Protein AF-A0A6J4JNS1-F1 (afdb_monomer_lite)

Foldseek 3Di:
DDDDDDDDDDDDCPVVVVVVLLVVVAVLVVLLVVLQKDWDFADPVRCVVCVVVQQWHADPNTTTFIDRPPPDTDHSVRSVVSSVVSVVVVVVVVVVVVVVDDPDPPPPDPDDPDDDDDDDDDDDDDDDDDDDDDDDDDDDDDDDDDDDDPPPPPPPPPPPPPPPPPPPDDDDD

pLDDT: mean 71.74, std 17.4, range [44.53, 97.5]

Structure (mmCIF, N/CA/C/O backbone):
data_AF-A0A6J4JNS1-F1
#
_entry.id   AF-A0A6J4JNS1-F1
#
loop_
_atom_site.group_PDB
_atom_site.id
_atom_site.type_symbol
_atom_site.label_atom_id
_atom_site.label_alt_id
_atom_site.label_comp_id
_atom_site.label_asym_id
_atom_site.label_entity_id
_atom_site.label_seq_id
_atom_site.pdbx_PDB_ins_code
_atom_site.Cartn_x
_atom_site.Cartn_y
_atom_site.Cartn_z
_atom_site.occupancy
_atom_site.B_iso_or_equiv
_atom_site.auth_seq_id
_atom_site.auth_comp_id
_atom_site.auth_asym_id
_atom_site.auth_atom_id
_atom_site.pdbx_PDB_model_num
ATOM 1 N N . MET A 1 1 ? -57.739 17.240 -12.697 1.00 47.03 1 MET A N 1
ATOM 2 C CA . MET A 1 1 ? -56.723 16.855 -11.697 1.00 47.03 1 MET A CA 1
ATOM 3 C C . MET A 1 1 ? -55.760 15.924 -12.406 1.00 47.03 1 MET A C 1
ATOM 5 O O . MET A 1 1 ? -56.180 14.848 -12.796 1.00 47.03 1 MET A O 1
ATOM 9 N N . VAL A 1 2 ? -54.551 16.394 -12.713 1.00 60.62 2 VAL A N 1
ATOM 10 C CA . VAL A 1 2 ? -53.504 15.600 -13.372 1.00 60.62 2 VAL A CA 1
ATOM 11 C C . VAL A 1 2 ? -52.364 15.525 -12.368 1.00 60.62 2 VAL A C 1
ATOM 13 O O . VAL A 1 2 ? -51.755 16.548 -12.062 1.00 60.62 2 VAL A O 1
ATOM 16 N N . GLU A 1 3 ? -52.164 14.349 -11.781 1.00 60.34 3 GLU A N 1
ATOM 17 C CA . GLU A 1 3 ? -51.036 14.083 -10.893 1.00 60.34 3 GLU A CA 1
ATOM 18 C C . GLU A 1 3 ? -49.759 14.012 -11.733 1.00 60.34 3 GLU A C 1
ATOM 20 O O . GLU A 1 3 ? -49.663 13.247 -12.692 1.00 60.34 3 GLU A O 1
ATOM 25 N N . GLY A 1 4 ? -48.806 14.885 -11.409 1.00 62.75 4 GLY A N 1
ATOM 26 C CA . GLY A 1 4 ? -47.510 14.960 -12.063 1.00 62.75 4 GLY A CA 1
ATOM 27 C C . GLY A 1 4 ? -46.587 13.858 -11.559 1.00 62.75 4 GLY A C 1
ATOM 28 O O . GLY A 1 4 ? -46.133 13.897 -10.416 1.00 62.75 4 GLY A O 1
ATOM 29 N N . ASP A 1 5 ? -46.285 12.909 -12.438 1.00 68.50 5 ASP A N 1
ATOM 30 C CA . ASP A 1 5 ? -45.257 11.890 -12.252 1.00 68.50 5 ASP A CA 1
ATOM 31 C C . ASP A 1 5 ? -43.871 12.562 -12.276 1.00 68.50 5 ASP A C 1
ATOM 33 O O . ASP A 1 5 ? -43.343 12.937 -13.325 1.00 68.50 5 ASP A O 1
ATOM 37 N N . SER A 1 6 ? -43.309 12.820 -11.092 1.00 67.31 6 SER A N 1
ATOM 38 C CA . SER A 1 6 ? -41.948 13.344 -10.950 1.00 67.31 6 SER A CA 1
ATOM 39 C C . SER A 1 6 ? -40.931 12.210 -11.114 1.00 67.31 6 SER A C 1
ATOM 41 O O . SER A 1 6 ? -40.959 11.257 -10.329 1.00 67.31 6 SER A O 1
ATOM 43 N N . PRO A 1 7 ? -39.985 12.300 -12.068 1.00 68.69 7 PRO A N 1
ATOM 44 C CA . PRO A 1 7 ? -38.991 11.257 -12.266 1.00 68.69 7 PRO A CA 1
ATOM 45 C C . PRO A 1 7 ? -38.075 11.150 -11.042 1.00 68.69 7 PRO A C 1
ATOM 47 O O . PRO A 1 7 ? -37.465 12.128 -10.603 1.00 68.69 7 PRO A O 1
ATOM 50 N N . ARG A 1 8 ? -37.967 9.934 -10.488 1.00 64.56 8 ARG A N 1
ATOM 51 C CA . ARG A 1 8 ? -37.035 9.620 -9.395 1.00 64.56 8 ARG A CA 1
ATOM 52 C C . ARG A 1 8 ? -35.601 10.002 -9.794 1.00 64.56 8 ARG A C 1
ATOM 54 O O . ARG A 1 8 ? -35.162 9.628 -10.884 1.00 64.56 8 ARG A O 1
ATOM 61 N N . PRO A 1 9 ? -34.834 10.672 -8.916 1.00 58.44 9 PRO A N 1
ATOM 62 C CA . PRO A 1 9 ? -33.433 10.966 -9.180 1.00 58.44 9 PRO A CA 1
ATOM 63 C C . PRO A 1 9 ? -32.637 9.659 -9.294 1.00 58.44 9 PRO A C 1
ATOM 65 O O . PRO A 1 9 ? -32.593 8.851 -8.365 1.00 58.44 9 PRO A O 1
ATOM 68 N N . GLN A 1 10 ? -32.014 9.454 -10.454 1.00 55.72 10 GLN A N 1
ATOM 69 C CA . GLN A 1 10 ? -31.087 8.352 -10.708 1.00 55.72 10 GLN A CA 1
ATOM 70 C C . GLN A 1 10 ? -29.881 8.464 -9.751 1.00 55.72 10 GLN A C 1
ATOM 72 O O . GLN A 1 10 ? -29.330 9.562 -9.603 1.00 55.72 10 GLN A O 1
ATOM 77 N N . PRO A 1 11 ? -29.431 7.369 -9.107 1.00 57.09 11 PRO A N 1
ATOM 78 C CA . PRO A 1 11 ? -28.229 7.386 -8.278 1.00 57.09 11 PRO A CA 1
ATOM 79 C C . PRO A 1 11 ? -27.014 7.712 -9.156 1.00 57.09 11 PRO A C 1
ATOM 81 O O . PRO A 1 11 ? -26.631 6.955 -10.044 1.00 57.09 11 PRO A O 1
ATOM 84 N N . THR A 1 12 ? -26.424 8.884 -8.937 1.00 52.78 12 THR A N 1
ATOM 85 C CA . THR A 1 12 ? -25.339 9.419 -9.763 1.00 52.78 12 THR A CA 1
ATOM 86 C C . THR A 1 12 ? -24.028 8.646 -9.570 1.00 52.78 12 THR A C 1
ATOM 88 O O . THR A 1 12 ? -23.679 8.218 -8.469 1.00 52.78 12 THR A O 1
ATOM 91 N N . SER A 1 13 ? -23.285 8.503 -10.672 1.00 56.66 13 SER A N 1
ATOM 92 C CA . SER A 1 13 ? -22.070 7.715 -10.966 1.00 56.66 13 SER A CA 1
ATOM 93 C C . SER A 1 13 ? -20.904 7.668 -9.961 1.00 56.66 13 SER A C 1
ATOM 95 O O . SER A 1 13 ? -19.894 7.021 -10.243 1.00 56.66 13 SER A O 1
ATOM 97 N N . ARG A 1 14 ? -20.982 8.293 -8.782 1.00 53.53 14 ARG A N 1
ATOM 98 C CA . ARG A 1 14 ? -19.896 8.282 -7.782 1.00 53.53 14 ARG A CA 1
ATOM 99 C C . ARG A 1 14 ? -19.600 6.891 -7.226 1.00 53.53 14 ARG A C 1
ATOM 101 O O . ARG A 1 14 ? -18.437 6.568 -7.012 1.00 53.53 14 ARG A O 1
ATOM 108 N N . HIS A 1 15 ? -20.621 6.055 -7.040 1.00 52.22 15 HIS A N 1
ATOM 109 C CA . HIS A 1 15 ? -20.417 4.671 -6.597 1.00 52.22 15 HIS A CA 1
ATOM 110 C C . HIS A 1 15 ? -19.728 3.804 -7.659 1.00 52.22 15 HIS A C 1
ATOM 112 O O . HIS A 1 15 ? -19.042 2.850 -7.307 1.00 52.22 15 HIS A O 1
ATOM 118 N N . SER A 1 16 ? -19.849 4.147 -8.947 1.00 51.62 16 SER A N 1
ATOM 119 C CA . SER A 1 16 ? -19.204 3.392 -10.028 1.00 51.62 16 SER A CA 1
ATOM 120 C C . SER A 1 16 ? -17.695 3.639 -10.085 1.00 51.62 16 SER A C 1
ATOM 122 O O . SER A 1 16 ? -16.929 2.697 -10.279 1.00 51.62 16 SER A O 1
ATOM 124 N N . ALA A 1 17 ? -17.257 4.885 -9.876 1.00 55.69 17 ALA A N 1
ATOM 125 C CA . ALA A 1 17 ? -15.836 5.229 -9.853 1.00 55.69 17 ALA A CA 1
ATOM 126 C C . ALA A 1 17 ? -15.119 4.607 -8.641 1.00 55.69 17 ALA A C 1
ATOM 128 O O . ALA A 1 17 ? -14.056 4.010 -8.796 1.00 55.69 17 ALA A O 1
ATOM 129 N N . ASP A 1 18 ? -15.735 4.662 -7.457 1.00 55.56 18 ASP A N 1
ATOM 130 C CA . ASP A 1 18 ? -15.188 4.050 -6.237 1.00 55.56 18 ASP A CA 1
ATOM 131 C C . ASP A 1 18 ? -15.071 2.520 -6.380 1.00 55.56 18 ASP A C 1
ATOM 133 O O . ASP A 1 18 ? -14.031 1.931 -6.094 1.00 55.56 18 ASP A O 1
ATOM 137 N N . ARG A 1 19 ? -16.090 1.876 -6.968 1.00 55.28 19 ARG A N 1
ATOM 138 C CA . ARG A 1 19 ? -16.074 0.434 -7.254 1.00 55.28 19 ARG A CA 1
ATOM 139 C C . ARG A 1 19 ? -14.973 0.042 -8.241 1.00 55.28 19 ARG A C 1
ATOM 141 O O . ARG A 1 19 ? -14.324 -0.976 -8.036 1.00 55.28 19 ARG A O 1
ATOM 148 N N . SER A 1 20 ? -14.720 0.859 -9.267 1.00 57.62 20 SER A N 1
ATOM 149 C CA . SER A 1 20 ? -13.636 0.611 -10.229 1.00 57.62 20 SER A CA 1
ATOM 150 C C . SER A 1 20 ? -12.237 0.755 -9.615 1.00 57.62 20 SER A C 1
ATOM 152 O O . SER A 1 20 ? -11.331 0.009 -9.982 1.00 57.62 20 SER A O 1
ATOM 154 N N . LEU A 1 21 ? -12.065 1.647 -8.632 1.00 59.69 21 LEU A N 1
ATOM 155 C CA . LEU A 1 21 ? -10.821 1.775 -7.868 1.00 59.69 21 LEU A CA 1
ATOM 156 C C . LEU A 1 21 ? -10.612 0.576 -6.939 1.00 59.69 21 LEU A C 1
ATOM 158 O O . LEU A 1 21 ? -9.516 0.028 -6.894 1.00 59.69 21 LEU A O 1
ATOM 162 N N . GLN A 1 22 ? -11.669 0.111 -6.267 1.00 63.16 22 GLN A N 1
ATOM 163 C CA . GLN A 1 22 ? -11.614 -1.099 -5.437 1.00 63.16 22 GLN A CA 1
ATOM 164 C C . GLN A 1 22 ? -11.286 -2.358 -6.249 1.00 63.16 22 GLN A C 1
ATOM 166 O O . GLN A 1 22 ? -10.605 -3.247 -5.749 1.00 63.16 22 GLN A O 1
ATOM 171 N N . GLN A 1 23 ? -11.731 -2.430 -7.505 1.00 62.19 23 GLN A N 1
ATOM 172 C CA . GLN A 1 23 ? -11.428 -3.553 -8.393 1.00 62.19 23 GLN A CA 1
ATOM 173 C C . GLN A 1 23 ? -9.992 -3.498 -8.928 1.00 62.19 23 GLN A C 1
ATOM 175 O O . GLN A 1 23 ? -9.303 -4.513 -8.909 1.00 62.19 23 GLN A O 1
ATOM 180 N N . ARG A 1 24 ? -9.510 -2.309 -9.318 1.00 63.97 24 ARG A N 1
ATOM 181 C CA . ARG A 1 24 ? -8.099 -2.091 -9.690 1.00 63.97 24 ARG A CA 1
ATOM 182 C C . ARG A 1 24 ? -7.134 -2.363 -8.542 1.00 63.97 24 ARG A C 1
ATOM 184 O O . ARG A 1 24 ? -6.003 -2.764 -8.781 1.00 63.97 24 ARG A O 1
ATOM 191 N N . LEU A 1 25 ? -7.586 -2.173 -7.307 1.00 69.56 25 LEU A N 1
ATOM 192 C CA . LEU A 1 25 ? -6.779 -2.428 -6.124 1.00 69.56 25 LEU A CA 1
ATOM 193 C C . LEU A 1 25 ? -6.401 -3.906 -5.957 1.00 69.56 25 LEU A C 1
ATOM 195 O O . LEU A 1 25 ? -5.361 -4.161 -5.373 1.00 69.56 25 LEU A O 1
ATOM 199 N N . VAL A 1 26 ? -7.172 -4.864 -6.495 1.00 69.81 26 VAL A N 1
ATOM 200 C CA . VAL A 1 26 ? -6.887 -6.302 -6.311 1.00 69.81 26 VAL A CA 1
ATOM 201 C C . VAL A 1 26 ? -5.546 -6.712 -6.921 1.00 69.81 26 VAL A C 1
ATOM 203 O O . VAL A 1 26 ? -4.714 -7.275 -6.217 1.00 69.81 26 VAL A O 1
ATOM 206 N N . GLU A 1 27 ? -5.313 -6.394 -8.196 1.00 69.25 27 GLU A N 1
ATOM 207 C CA . GLU A 1 27 ? -4.013 -6.618 -8.853 1.00 69.25 27 GLU A CA 1
ATOM 208 C C . GLU A 1 27 ? -2.925 -5.745 -8.217 1.00 69.25 27 GLU A C 1
ATOM 210 O O . GLU A 1 27 ? -1.800 -6.186 -7.997 1.00 69.25 27 GLU A O 1
ATOM 215 N N . ALA A 1 28 ? -3.302 -4.536 -7.805 1.00 79.50 28 ALA A N 1
ATOM 216 C CA . ALA A 1 28 ? -2.386 -3.596 -7.192 1.00 79.50 28 ALA A CA 1
ATOM 217 C C . ALA A 1 28 ? -1.905 -4.000 -5.783 1.00 79.50 28 ALA A C 1
ATOM 219 O O . ALA A 1 28 ? -0.900 -3.474 -5.306 1.00 79.50 28 ALA A O 1
ATOM 220 N N . PHE A 1 29 ? -2.583 -4.925 -5.094 1.00 82.44 29 PHE A N 1
ATOM 221 C CA . PHE A 1 29 ? -2.126 -5.403 -3.788 1.00 82.44 29 PHE A CA 1
ATOM 222 C C . PHE A 1 29 ? -0.856 -6.239 -3.898 1.00 82.44 29 PHE A C 1
ATOM 224 O O . PHE A 1 29 ? 0.046 -6.032 -3.094 1.00 82.44 29 PHE A O 1
ATOM 231 N N . ALA A 1 30 ? -0.737 -7.097 -4.916 1.00 83.75 30 ALA A N 1
ATOM 232 C CA . ALA A 1 30 ? 0.489 -7.863 -5.151 1.00 83.75 30 ALA A CA 1
ATOM 233 C C . ALA A 1 30 ? 1.687 -6.932 -5.412 1.00 83.75 30 ALA A C 1
ATOM 235 O O . ALA A 1 30 ? 2.783 -7.127 -4.886 1.00 83.75 30 ALA A O 1
ATOM 236 N N . ASP A 1 31 ? 1.453 -5.856 -6.162 1.00 84.19 31 ASP A N 1
ATOM 237 C CA . ASP A 1 31 ? 2.475 -4.854 -6.459 1.00 84.19 31 ASP A CA 1
ATOM 238 C C . ASP A 1 31 ? 2.866 -4.046 -5.217 1.00 84.19 31 ASP A C 1
ATOM 240 O O . ASP A 1 31 ? 4.041 -3.755 -4.992 1.00 84.19 31 ASP A O 1
ATOM 244 N N . ALA A 1 32 ? 1.890 -3.721 -4.370 1.00 87.75 32 ALA A N 1
ATOM 245 C CA . ALA A 1 32 ? 2.140 -3.073 -3.093 1.00 87.75 32 ALA A CA 1
ATOM 246 C C . ALA A 1 32 ? 2.894 -3.992 -2.111 1.00 87.75 32 ALA A C 1
ATOM 248 O O . ALA A 1 32 ? 3.779 -3.511 -1.400 1.00 87.75 32 ALA A O 1
ATOM 249 N N . GLU A 1 33 ? 2.611 -5.298 -2.098 1.00 89.44 33 GLU A N 1
ATOM 250 C CA . GLU A 1 33 ? 3.364 -6.293 -1.319 1.00 89.44 33 GLU A CA 1
ATOM 251 C C . GLU A 1 33 ? 4.823 -6.376 -1.769 1.00 89.44 33 GLU A C 1
ATOM 253 O O . GLU A 1 33 ? 5.723 -6.366 -0.928 1.00 89.44 33 GLU A O 1
ATOM 258 N N . ALA A 1 34 ? 5.083 -6.332 -3.080 1.00 87.81 34 ALA A N 1
ATOM 259 C CA . ALA A 1 34 ? 6.444 -6.235 -3.611 1.00 87.81 34 ALA A CA 1
ATOM 260 C C . ALA A 1 34 ? 7.170 -4.950 -3.155 1.00 87.81 34 ALA A C 1
ATOM 262 O O . ALA A 1 34 ? 8.394 -4.934 -3.029 1.00 87.81 34 ALA A O 1
ATOM 263 N N . CYS A 1 35 ? 6.430 -3.880 -2.841 1.00 87.06 35 CYS A N 1
ATOM 264 C CA . CYS A 1 35 ? 6.961 -2.655 -2.229 1.00 87.06 35 CYS A CA 1
ATOM 265 C C . CYS A 1 35 ? 7.106 -2.720 -0.691 1.00 87.06 35 CYS A C 1
ATOM 267 O O . CYS A 1 35 ? 7.498 -1.721 -0.066 1.00 87.06 35 CYS A O 1
ATOM 269 N N . GLY A 1 36 ? 6.805 -3.867 -0.079 1.00 91.31 36 GLY A N 1
ATOM 270 C CA . GLY A 1 36 ? 6.862 -4.102 1.364 1.00 91.31 36 GLY A CA 1
ATOM 271 C C . GLY A 1 36 ? 5.607 -3.669 2.122 1.00 91.31 36 GLY A C 1
ATOM 272 O O . GLY A 1 36 ? 5.669 -3.478 3.330 1.00 91.31 36 GLY A O 1
ATOM 273 N N . VAL A 1 37 ? 4.476 -3.455 1.447 1.00 93.94 37 VAL A N 1
ATOM 274 C CA . VAL A 1 37 ? 3.200 -3.155 2.112 1.00 93.94 37 VAL A CA 1
ATOM 275 C C . VAL A 1 37 ? 2.521 -4.455 2.539 1.00 93.94 37 VAL A C 1
ATOM 277 O O . VAL A 1 37 ? 2.478 -5.420 1.793 1.00 93.94 37 VAL A O 1
ATOM 280 N N . SER A 1 38 ? 1.951 -4.469 3.736 1.00 94.88 38 SER A N 1
ATOM 281 C CA . SER A 1 38 ? 1.151 -5.563 4.283 1.00 94.88 38 SER A CA 1
ATOM 282 C C . SER A 1 38 ? -0.293 -5.119 4.516 1.00 94.88 38 SER A C 1
ATOM 284 O O . SER A 1 38 ? -0.560 -3.928 4.721 1.00 94.88 38 SER A O 1
ATOM 286 N N . PHE A 1 39 ? -1.224 -6.079 4.502 1.00 94.88 39 PHE A N 1
ATOM 287 C CA . PHE A 1 39 ? -2.667 -5.820 4.543 1.00 94.88 39 PHE A CA 1
ATOM 288 C C . PHE A 1 39 ? -3.383 -6.538 5.702 1.00 94.88 39 PHE A C 1
ATOM 290 O O . PHE A 1 39 ? -4.166 -7.461 5.465 1.00 94.88 39 PHE A O 1
ATOM 297 N N . PRO A 1 40 ? -3.148 -6.161 6.975 1.00 96.00 40 PRO A N 1
ATOM 298 C CA . PRO A 1 40 ? -3.882 -6.738 8.098 1.00 96.00 40 PRO A CA 1
ATOM 299 C C . PRO A 1 40 ? -5.392 -6.485 8.000 1.00 96.00 40 PRO A C 1
ATOM 301 O O . PRO A 1 40 ? -5.847 -5.414 7.585 1.00 96.00 40 PRO A O 1
ATOM 304 N N . THR A 1 41 ? -6.175 -7.463 8.462 1.00 97.00 41 THR A N 1
ATOM 305 C CA . THR A 1 41 ? -7.629 -7.309 8.598 1.00 97.00 41 THR A CA 1
ATOM 306 C C . THR A 1 41 ? -7.940 -6.204 9.603 1.00 97.00 41 THR A C 1
ATOM 308 O O . THR A 1 41 ? -7.409 -6.186 10.714 1.00 97.00 41 THR A O 1
ATOM 311 N N . ALA A 1 42 ? -8.810 -5.282 9.207 1.00 96.62 42 ALA A N 1
ATOM 312 C CA . ALA A 1 42 ? -9.242 -4.178 10.041 1.00 96.62 42 ALA A CA 1
ATOM 313 C C . ALA A 1 42 ? -10.263 -4.666 11.076 1.00 96.62 42 ALA A C 1
ATOM 315 O O . ALA A 1 42 ? -11.252 -5.318 10.733 1.00 96.62 42 ALA A O 1
ATOM 316 N N . THR A 1 43 ? -10.072 -4.295 12.339 1.00 97.50 43 THR A N 1
ATOM 317 C CA . THR A 1 43 ? -11.109 -4.470 13.361 1.00 97.50 43 THR A CA 1
ATOM 318 C C . THR A 1 43 ? -12.254 -3.485 13.134 1.00 97.50 43 THR A C 1
ATOM 320 O O . THR A 1 43 ? -12.094 -2.454 12.478 1.00 97.50 43 THR A O 1
ATOM 323 N N . HIS A 1 44 ? -13.423 -3.761 13.710 1.00 96.88 44 HIS A N 1
ATOM 324 C CA . HIS A 1 44 ? -14.582 -2.877 13.577 1.00 96.88 44 HIS A CA 1
ATOM 325 C C . HIS A 1 44 ? -14.289 -1.443 14.062 1.00 96.88 44 HIS A C 1
ATOM 327 O O . HIS A 1 44 ? -14.580 -0.477 13.356 1.00 96.88 44 HIS A O 1
ATOM 333 N N . ASP A 1 45 ? -13.617 -1.301 15.206 1.00 97.12 45 ASP A N 1
ATOM 334 C CA . ASP A 1 45 ? -13.227 0.004 15.756 1.00 97.12 45 ASP A CA 1
ATOM 335 C C . ASP A 1 45 ? -12.253 0.751 14.837 1.00 97.12 45 ASP A C 1
ATOM 337 O O . ASP A 1 45 ? -12.344 1.970 14.664 1.00 97.12 45 ASP A O 1
ATOM 341 N N . GLN A 1 46 ? -11.324 0.025 14.208 1.00 97.12 46 GLN A N 1
ATOM 342 C CA . GLN A 1 46 ? -10.416 0.599 13.218 1.00 97.12 46 GLN A CA 1
ATOM 343 C C . GLN A 1 46 ? -11.179 1.069 11.981 1.00 97.12 46 GLN A C 1
ATOM 345 O O . GLN A 1 46 ? -10.929 2.175 11.504 1.00 97.12 46 GLN A O 1
ATOM 350 N N . VAL A 1 47 ? -12.133 0.277 11.485 1.00 96.44 47 VAL A N 1
ATOM 351 C CA . VAL A 1 47 ? -12.981 0.677 10.358 1.00 96.44 47 VAL A CA 1
ATOM 352 C C . VAL A 1 47 ? -13.720 1.970 10.688 1.00 96.44 47 VAL A C 1
ATOM 354 O O . VAL A 1 47 ? -13.653 2.914 9.906 1.00 96.44 47 VAL A O 1
ATOM 357 N N . GLN A 1 48 ? -14.347 2.069 11.862 1.00 96.12 48 GLN A N 1
ATOM 358 C CA . GLN A 1 48 ? -15.044 3.289 12.279 1.00 96.12 48 GLN A CA 1
ATOM 359 C C . GLN A 1 48 ? -14.108 4.503 12.346 1.00 96.12 48 GLN A C 1
ATOM 361 O O . GLN A 1 48 ? -14.432 5.573 11.831 1.00 96.12 48 GLN A O 1
ATOM 366 N N . ARG A 1 49 ? -12.919 4.335 12.934 1.00 96.75 49 ARG A N 1
ATOM 367 C CA . ARG A 1 49 ? -11.938 5.417 13.094 1.00 96.75 49 ARG A CA 1
ATOM 368 C C . ARG A 1 49 ? -11.339 5.884 11.765 1.00 96.75 49 ARG A C 1
ATOM 370 O O . ARG A 1 49 ? -11.033 7.068 11.606 1.00 96.75 49 ARG A O 1
ATOM 377 N N . TYR A 1 50 ? -11.128 4.961 10.829 1.00 95.12 50 TYR A N 1
ATOM 378 C CA . TYR A 1 50 ? -10.334 5.201 9.624 1.00 95.12 50 TYR A CA 1
ATOM 379 C C . TYR A 1 50 ? -11.147 5.297 8.329 1.00 95.12 50 TYR A C 1
ATOM 381 O O . TYR A 1 50 ? -10.600 5.752 7.321 1.00 95.12 50 TYR A O 1
ATOM 389 N N . ALA A 1 51 ? -12.440 4.954 8.337 1.00 88.88 51 ALA A N 1
ATOM 390 C CA . ALA A 1 51 ? -13.301 5.026 7.154 1.00 88.88 51 ALA A CA 1
ATOM 391 C C . ALA A 1 51 ? -13.322 6.4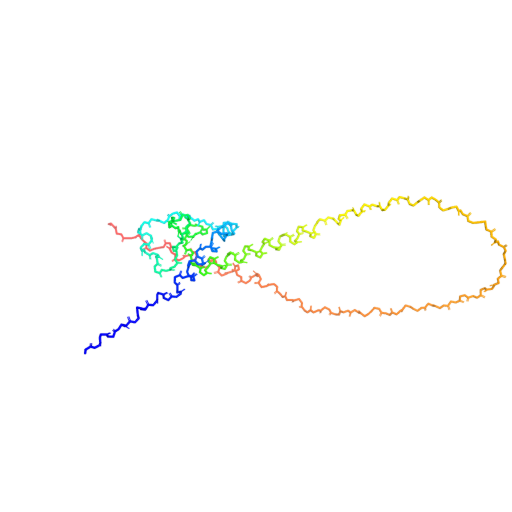32 6.535 1.00 88.88 51 ALA A C 1
ATOM 393 O O . ALA A 1 51 ? -13.115 6.584 5.332 1.00 88.88 51 ALA A O 1
ATOM 394 N N . MET A 1 52 ? -13.470 7.479 7.356 1.00 91.06 52 MET A N 1
ATOM 395 C CA . MET A 1 52 ? -13.486 8.868 6.870 1.00 91.06 52 MET A CA 1
ATOM 396 C C . MET A 1 52 ? -12.145 9.321 6.274 1.00 91.06 52 MET A C 1
ATOM 398 O O . MET A 1 52 ? -12.106 10.253 5.476 1.00 91.06 52 MET A O 1
ATOM 402 N N . GLN A 1 53 ? -11.045 8.659 6.642 1.00 91.94 53 GLN A N 1
ATOM 403 C CA . GLN A 1 53 ? -9.695 9.001 6.192 1.00 91.94 53 GLN A CA 1
ATOM 404 C C . GLN A 1 53 ? -9.287 8.266 4.907 1.00 91.94 53 GLN A C 1
ATOM 406 O O . GLN A 1 53 ? -8.149 8.421 4.470 1.00 91.94 53 GLN A O 1
ATOM 411 N N . LYS A 1 54 ? -10.179 7.456 4.310 1.00 89.75 54 LYS A N 1
ATOM 412 C CA . LYS A 1 54 ? -9.882 6.629 3.124 1.00 89.75 54 LYS A CA 1
ATOM 413 C C . LYS A 1 54 ? -8.655 5.719 3.313 1.00 89.75 54 LYS A C 1
ATOM 415 O O . LYS A 1 54 ? -7.820 5.586 2.419 1.00 89.75 54 LYS A O 1
ATOM 420 N N . LYS A 1 55 ? -8.535 5.133 4.508 1.00 93.44 55 LYS A N 1
ATOM 421 C CA . LYS A 1 55 ? -7.475 4.175 4.882 1.00 93.44 55 LYS A CA 1
ATOM 422 C C . LYS A 1 55 ? -7.972 2.731 4.987 1.00 93.44 55 LYS A C 1
ATOM 424 O O . LYS A 1 55 ? -7.185 1.833 5.260 1.00 93.44 55 LYS A O 1
ATOM 429 N N . VAL A 1 56 ? -9.279 2.521 4.823 1.00 93.62 56 VAL A N 1
ATOM 430 C CA . VAL A 1 56 ? -9.907 1.199 4.851 1.00 93.62 56 VAL A CA 1
ATOM 431 C C . VAL A 1 56 ? -10.111 0.741 3.417 1.00 93.62 56 VAL A C 1
ATOM 433 O O . VAL A 1 56 ? -10.821 1.395 2.653 1.00 93.62 56 VAL A O 1
ATOM 436 N N . PHE A 1 57 ? -9.506 -0.387 3.077 1.00 91.25 57 PHE A N 1
ATOM 437 C CA . PHE A 1 57 ? -9.619 -1.030 1.774 1.00 91.25 57 PHE A CA 1
ATOM 438 C C . PHE A 1 57 ? -10.447 -2.306 1.904 1.00 91.25 57 PHE A C 1
ATOM 440 O O . PHE A 1 57 ? -10.706 -2.774 3.014 1.00 91.25 57 PHE A O 1
ATOM 447 N N . ARG A 1 58 ? -10.886 -2.872 0.778 1.00 90.69 58 ARG A N 1
ATOM 448 C CA . ARG A 1 58 ? -11.609 -4.146 0.765 1.00 90.69 58 ARG A CA 1
ATOM 449 C C . ARG A 1 58 ? -10.905 -5.165 -0.119 1.00 90.69 58 ARG A C 1
ATOM 451 O O . ARG A 1 58 ? -10.667 -4.883 -1.287 1.00 90.69 58 ARG A O 1
ATOM 458 N N . ILE A 1 59 ? -10.636 -6.347 0.436 1.00 87.75 59 ILE A N 1
ATOM 459 C CA . ILE A 1 59 ? -10.042 -7.498 -0.260 1.00 87.75 59 ILE A CA 1
ATOM 460 C C . ILE A 1 59 ? -10.924 -8.707 0.011 1.00 87.75 59 ILE A C 1
ATOM 462 O O . ILE A 1 59 ? -11.185 -9.026 1.168 1.00 87.75 59 ILE A O 1
ATOM 466 N N . GLY A 1 60 ? -11.452 -9.344 -1.037 1.00 86.19 60 GLY A N 1
ATOM 467 C CA . GLY A 1 60 ? -12.341 -10.503 -0.869 1.00 86.19 60 GLY A CA 1
ATOM 468 C C . GLY A 1 60 ? -13.563 -10.224 0.022 1.00 86.19 60 GLY A C 1
ATOM 469 O O . GLY A 1 60 ? -14.053 -11.119 0.699 1.00 86.19 60 GLY A O 1
ATOM 470 N N . GLY A 1 61 ? -14.025 -8.969 0.084 1.00 88.31 61 GLY A N 1
ATOM 471 C CA . GLY A 1 61 ? -15.121 -8.537 0.960 1.00 88.31 61 GLY A CA 1
ATOM 472 C C . GLY A 1 61 ? -14.720 -8.197 2.404 1.00 88.31 61 GLY A C 1
ATOM 473 O O . GLY A 1 61 ? -15.506 -7.545 3.092 1.00 88.31 61 GLY A O 1
ATOM 474 N N . ALA A 1 62 ? -13.509 -8.544 2.846 1.00 92.44 62 ALA A N 1
ATOM 475 C CA . ALA A 1 62 ? -12.984 -8.175 4.158 1.00 92.44 62 ALA A CA 1
ATOM 476 C C . ALA A 1 62 ? -12.399 -6.755 4.147 1.00 92.44 62 ALA A C 1
ATOM 478 O O . ALA A 1 62 ? -11.773 -6.339 3.171 1.00 92.44 62 ALA A O 1
ATOM 479 N N . ALA A 1 63 ? -12.596 -6.007 5.236 1.00 93.94 63 ALA A N 1
ATOM 480 C CA . ALA A 1 63 ? -11.964 -4.707 5.424 1.00 93.94 63 ALA A CA 1
ATOM 481 C C . ALA A 1 63 ? -10.507 -4.900 5.860 1.00 93.94 63 ALA A C 1
ATOM 483 O O . ALA A 1 63 ? -10.245 -5.629 6.815 1.00 93.94 63 ALA A O 1
ATOM 484 N N . VAL A 1 64 ? -9.571 -4.234 5.192 1.00 95.44 64 VAL A N 1
ATOM 485 C CA . VAL A 1 64 ? -8.137 -4.298 5.502 1.00 95.44 64 VAL A CA 1
ATOM 486 C C . VAL A 1 64 ? -7.543 -2.899 5.605 1.00 95.44 64 VAL A C 1
ATOM 488 O O . VAL A 1 64 ? -8.090 -1.930 5.068 1.00 95.44 64 VAL A O 1
ATOM 491 N N . LEU A 1 65 ? -6.409 -2.795 6.285 1.00 95.19 65 LEU A N 1
ATOM 492 C CA . LEU A 1 65 ? -5.585 -1.590 6.334 1.00 95.19 65 LEU A CA 1
ATOM 493 C C . LEU A 1 65 ? -4.259 -1.878 5.640 1.00 95.19 65 LEU A C 1
ATOM 495 O O . LEU A 1 65 ? -3.748 -2.977 5.770 1.00 95.19 65 LEU A O 1
ATOM 499 N N . ALA A 1 66 ? -3.687 -0.901 4.947 1.00 95.19 66 ALA A N 1
ATOM 500 C CA . ALA A 1 66 ? -2.378 -1.036 4.312 1.00 95.19 66 ALA A CA 1
ATOM 501 C C . ALA A 1 66 ? -1.283 -0.459 5.222 1.00 95.19 66 ALA A C 1
ATOM 503 O O . ALA A 1 66 ? -1.441 0.659 5.713 1.00 95.19 66 ALA A O 1
ATOM 504 N N . THR A 1 67 ? -0.179 -1.171 5.458 1.00 96.00 67 THR A N 1
ATOM 505 C CA . THR A 1 67 ? 0.951 -0.667 6.262 1.00 96.00 67 THR A CA 1
ATOM 506 C C . THR A 1 67 ? 2.295 -1.231 5.805 1.00 96.00 67 THR A C 1
ATOM 508 O O . THR A 1 67 ? 2.390 -2.418 5.517 1.00 96.00 67 THR A O 1
ATOM 511 N N . ARG A 1 68 ? 3.342 -0.399 5.749 1.00 92.25 68 ARG A N 1
ATOM 512 C CA . ARG A 1 68 ? 4.679 -0.807 5.276 1.00 92.25 68 ARG A CA 1
ATOM 513 C C . ARG A 1 68 ? 5.571 -1.428 6.359 1.00 92.25 68 ARG A C 1
ATOM 515 O O . ARG A 1 68 ? 6.331 -2.334 6.078 1.00 92.25 68 ARG A O 1
ATOM 522 N N . ASP A 1 69 ? 5.421 -0.990 7.608 1.00 90.38 69 ASP A N 1
ATOM 523 C CA . ASP A 1 69 ? 6.257 -1.441 8.738 1.00 90.38 69 ASP A CA 1
ATOM 524 C C . ASP A 1 69 ? 5.450 -1.553 10.049 1.00 90.38 69 ASP A C 1
ATOM 526 O O . ASP A 1 69 ? 5.996 -1.508 11.150 1.00 90.38 69 ASP A O 1
ATOM 530 N N . GLY A 1 70 ? 4.115 -1.574 9.962 1.00 89.12 70 GLY A N 1
ATOM 531 C CA . GLY A 1 70 ? 3.214 -1.571 11.122 1.00 89.12 70 GLY A CA 1
ATOM 532 C C . GLY A 1 70 ? 3.101 -0.229 11.863 1.00 89.12 70 GLY A C 1
ATOM 533 O O . GLY A 1 70 ? 2.291 -0.105 12.778 1.00 89.12 70 GLY A O 1
ATOM 534 N N . ALA A 1 71 ? 3.877 0.790 11.480 1.00 86.75 71 ALA A N 1
ATOM 535 C CA . ALA A 1 71 ? 3.903 2.084 12.167 1.00 86.75 71 ALA A CA 1
ATOM 536 C C . ALA A 1 71 ? 2.759 3.027 11.752 1.00 86.75 71 ALA A C 1
ATOM 538 O O . ALA A 1 71 ? 2.195 3.738 12.585 1.00 86.75 71 ALA A O 1
ATOM 539 N N . LEU A 1 72 ? 2.430 3.066 10.458 1.00 93.06 72 LEU A N 1
ATOM 540 C CA . LEU A 1 72 ? 1.428 3.967 9.889 1.00 93.06 72 LEU A CA 1
ATOM 541 C C . LEU A 1 72 ? 0.556 3.230 8.876 1.00 93.06 72 LEU A C 1
ATOM 543 O O . LEU A 1 72 ? 1.031 2.356 8.150 1.00 93.06 72 LEU A O 1
ATOM 547 N N . PHE A 1 73 ? -0.721 3.616 8.835 1.00 95.44 73 PHE A N 1
ATOM 548 C CA . PHE A 1 73 ? -1.655 3.138 7.823 1.00 95.44 73 PHE A CA 1
ATOM 549 C C . PHE A 1 73 ? -1.661 4.067 6.617 1.00 95.44 73 PHE A C 1
ATOM 551 O O . PHE A 1 73 ? -1.902 5.276 6.755 1.00 95.44 73 PHE A O 1
ATOM 558 N N . GLU A 1 74 ? -1.428 3.478 5.452 1.00 94.12 74 GLU A N 1
ATOM 559 C CA . GLU A 1 74 ? -1.380 4.177 4.181 1.00 94.12 74 GLU A CA 1
ATOM 560 C C . GLU A 1 74 ? -2.769 4.655 3.763 1.00 94.12 74 GLU A C 1
ATOM 562 O O . GLU A 1 74 ? -3.794 4.018 4.013 1.00 94.12 74 GLU A O 1
ATOM 567 N N . THR A 1 75 ? -2.799 5.818 3.121 1.00 93.69 75 THR A N 1
ATOM 568 C CA . THR A 1 75 ? -4.011 6.332 2.474 1.00 93.69 75 THR A CA 1
ATOM 569 C C . THR A 1 75 ? -4.077 5.839 1.036 1.00 93.69 75 THR A C 1
ATOM 571 O O . THR A 1 75 ? -3.043 5.497 0.462 1.00 93.69 75 THR A O 1
ATOM 574 N N . ALA A 1 76 ? -5.264 5.871 0.422 1.00 88.00 76 ALA A N 1
ATOM 575 C CA . ALA A 1 76 ? -5.430 5.501 -0.986 1.00 88.00 76 ALA A CA 1
ATOM 576 C C . ALA A 1 76 ? -4.426 6.206 -1.922 1.00 88.00 76 ALA A C 1
ATOM 578 O O . ALA A 1 76 ? -3.770 5.546 -2.717 1.00 88.00 76 ALA A O 1
ATOM 579 N N . GLY A 1 77 ? -4.218 7.518 -1.760 1.00 88.44 77 GLY A N 1
ATOM 580 C CA . GLY A 1 77 ? -3.280 8.265 -2.607 1.00 88.44 77 GLY A CA 1
ATOM 581 C C . GLY A 1 77 ? -1.812 7.870 -2.405 1.00 88.44 77 GLY A C 1
ATOM 582 O O . GLY A 1 77 ? -1.033 7.879 -3.357 1.00 88.44 77 GLY A O 1
ATOM 583 N N . THR A 1 78 ? -1.415 7.494 -1.182 1.00 91.25 78 THR A N 1
ATOM 584 C CA . THR A 1 78 ? -0.060 6.965 -0.953 1.00 91.25 78 THR A CA 1
ATOM 585 C C . THR A 1 78 ? 0.090 5.583 -1.573 1.00 91.25 78 THR A C 1
ATOM 587 O O . THR A 1 78 ? 1.094 5.319 -2.232 1.00 91.25 78 THR A O 1
ATOM 590 N N . LEU A 1 79 ? -0.916 4.726 -1.396 1.00 89.56 79 LEU A N 1
ATOM 591 C CA . LEU A 1 79 ? -0.914 3.369 -1.922 1.00 89.56 79 LEU A CA 1
ATOM 592 C C . LEU A 1 79 ? -0.822 3.376 -3.454 1.00 89.56 79 LEU A C 1
ATOM 594 O O . LEU A 1 79 ? 0.057 2.722 -4.002 1.00 89.56 79 LEU A O 1
ATOM 598 N N . GLU A 1 80 ? -1.626 4.197 -4.138 1.00 89.75 80 GLU A N 1
ATOM 599 C CA . GLU A 1 80 ? -1.566 4.386 -5.599 1.00 89.75 80 GLU A CA 1
ATOM 600 C C . GLU A 1 80 ? -0.162 4.769 -6.079 1.00 89.75 80 GLU A C 1
ATOM 602 O O . GLU A 1 80 ? 0.342 4.242 -7.072 1.00 89.75 80 GLU A O 1
ATOM 607 N N . ARG A 1 81 ? 0.504 5.675 -5.356 1.00 90.56 81 ARG A N 1
ATOM 608 C CA . ARG A 1 81 ? 1.866 6.089 -5.691 1.00 90.56 81 ARG A CA 1
ATOM 609 C C . ARG A 1 81 ? 2.876 4.956 -5.509 1.00 90.56 81 ARG A C 1
ATOM 611 O O . ARG A 1 81 ? 3.800 4.864 -6.316 1.00 90.56 81 ARG A O 1
ATOM 618 N N . LEU A 1 82 ? 2.730 4.149 -4.457 1.00 89.25 82 LEU A N 1
ATOM 619 C CA . LEU A 1 82 ? 3.597 2.998 -4.188 1.00 89.25 82 LEU A CA 1
ATOM 620 C C . LEU A 1 82 ? 3.429 1.923 -5.258 1.00 89.25 82 LEU A C 1
ATOM 622 O O . LEU A 1 82 ? 4.427 1.467 -5.798 1.00 89.25 82 LEU A O 1
ATOM 626 N N . ILE A 1 83 ? 2.191 1.607 -5.634 1.00 88.38 83 ILE A N 1
ATOM 627 C CA . ILE A 1 83 ? 1.879 0.679 -6.728 1.00 88.38 83 ILE A CA 1
ATOM 628 C C . ILE A 1 83 ? 2.556 1.145 -8.019 1.00 88.38 83 ILE A C 1
ATOM 630 O O . ILE A 1 83 ? 3.346 0.419 -8.612 1.00 88.38 83 ILE A O 1
ATOM 634 N N . ALA A 1 84 ? 2.339 2.407 -8.403 1.00 89.44 84 ALA A N 1
ATOM 635 C CA . ALA A 1 84 ? 2.928 2.954 -9.620 1.00 89.44 84 ALA A CA 1
ATOM 636 C C . ALA A 1 84 ? 4.468 2.956 -9.596 1.00 89.44 84 ALA A C 1
ATOM 638 O O . ALA A 1 84 ? 5.104 2.931 -10.650 1.00 89.44 84 ALA A O 1
ATOM 639 N N . GLU A 1 85 ? 5.080 3.055 -8.413 1.00 88.38 85 GLU A N 1
ATOM 640 C CA . GLU A 1 85 ? 6.526 2.915 -8.232 1.00 88.38 85 GLU A CA 1
ATOM 641 C C . GLU A 1 85 ? 6.976 1.461 -8.378 1.00 88.38 85 GLU A C 1
ATOM 643 O O . GLU A 1 85 ? 7.910 1.208 -9.136 1.00 88.38 85 GLU A O 1
ATOM 648 N N . GLY A 1 86 ? 6.284 0.513 -7.744 1.00 86.88 86 GLY A N 1
ATOM 649 C CA . GLY A 1 86 ? 6.533 -0.917 -7.921 1.00 86.88 86 GLY A CA 1
ATOM 650 C C . GLY A 1 86 ? 6.451 -1.334 -9.389 1.00 86.88 86 GLY A C 1
ATOM 651 O O . GLY A 1 86 ? 7.330 -2.038 -9.879 1.00 86.88 86 GLY A O 1
ATOM 652 N N . ASP A 1 87 ? 5.465 -0.825 -10.129 1.00 86.75 87 ASP A N 1
ATOM 653 C CA . ASP A 1 87 ? 5.297 -1.102 -11.562 1.00 86.75 87 ASP A CA 1
ATOM 654 C C . ASP A 1 87 ? 6.460 -0.596 -12.407 1.00 86.75 87 ASP A C 1
ATOM 656 O O . ASP A 1 87 ? 6.845 -1.230 -13.390 1.00 86.75 87 ASP A O 1
ATOM 660 N N . ARG A 1 88 ? 7.003 0.577 -12.059 1.00 88.81 88 ARG A N 1
ATOM 661 C CA . ARG A 1 88 ? 8.204 1.104 -12.715 1.00 88.81 88 ARG A CA 1
ATOM 662 C C . ARG A 1 88 ? 9.396 0.207 -12.421 1.00 88.81 88 ARG A C 1
ATOM 664 O O . ARG A 1 88 ? 10.047 -0.226 -13.357 1.00 88.81 88 ARG A O 1
ATOM 671 N N . GLN A 1 89 ? 9.614 -0.143 -11.156 1.00 86.62 89 GLN A N 1
ATOM 672 C CA . GLN A 1 89 ? 10.740 -0.983 -10.748 1.00 86.62 89 GLN A CA 1
ATOM 673 C C . GLN A 1 89 ? 10.712 -2.363 -11.412 1.00 86.62 89 GLN A C 1
ATOM 675 O O . GLN A 1 89 ? 11.751 -2.836 -11.865 1.00 86.62 89 GLN A O 1
ATOM 680 N N . ARG A 1 90 ? 9.535 -2.995 -11.530 1.00 86.06 90 ARG A N 1
ATOM 681 C CA . ARG A 1 90 ? 9.396 -4.273 -12.247 1.00 86.06 90 ARG A CA 1
ATOM 682 C C . ARG A 1 90 ? 9.733 -4.140 -13.729 1.00 86.06 90 ARG A C 1
ATOM 684 O O . ARG A 1 90 ? 10.419 -5.005 -14.264 1.00 86.06 90 ARG A O 1
ATOM 691 N N . ARG A 1 91 ? 9.276 -3.069 -14.388 1.00 90.06 91 ARG A N 1
ATOM 692 C CA . ARG A 1 91 ? 9.607 -2.807 -15.798 1.00 90.06 91 ARG A CA 1
ATOM 693 C C . ARG A 1 91 ? 11.095 -2.544 -15.991 1.00 90.06 91 ARG A C 1
ATOM 695 O O . ARG A 1 91 ? 11.692 -3.181 -16.846 1.00 90.06 91 ARG A O 1
ATOM 702 N N . ASP A 1 92 ? 11.691 -1.699 -15.158 1.00 90.00 92 ASP A N 1
ATOM 703 C CA . ASP A 1 92 ? 13.121 -1.389 -15.217 1.00 90.00 92 ASP A CA 1
ATOM 704 C C . ASP A 1 92 ? 13.973 -2.656 -15.008 1.00 90.00 92 ASP A C 1
ATOM 706 O O . ASP A 1 92 ? 14.966 -2.868 -15.705 1.00 90.00 92 ASP A O 1
ATOM 710 N N . LEU A 1 93 ? 13.566 -3.534 -14.083 1.00 88.38 93 LEU A N 1
ATOM 711 C CA . LEU A 1 93 ? 14.237 -4.813 -13.852 1.00 88.38 93 LEU A CA 1
ATOM 712 C C . LEU A 1 93 ? 14.086 -5.765 -15.047 1.00 88.38 93 LEU A C 1
ATOM 714 O O . LEU A 1 93 ? 15.072 -6.364 -15.467 1.00 88.38 93 LEU A O 1
ATOM 718 N N . ALA A 1 94 ? 12.884 -5.870 -15.621 1.00 90.25 94 ALA A N 1
ATOM 719 C CA . ALA A 1 94 ? 12.634 -6.693 -16.802 1.00 90.25 94 ALA A CA 1
ATOM 720 C C . ALA A 1 94 ? 13.417 -6.196 -18.031 1.00 90.25 94 ALA A C 1
ATOM 722 O O . ALA A 1 94 ? 13.945 -7.000 -18.796 1.00 90.25 94 ALA A O 1
ATOM 723 N N . GLU A 1 95 ? 13.535 -4.879 -18.212 1.00 92.25 95 GLU A N 1
ATOM 724 C CA . GLU A 1 95 ? 14.364 -4.274 -19.260 1.00 92.25 95 GLU A CA 1
ATOM 725 C C . GLU A 1 95 ? 15.849 -4.585 -19.050 1.00 92.25 95 GLU A C 1
ATOM 727 O O . GLU A 1 95 ? 16.549 -4.943 -20.000 1.00 92.25 95 GLU A O 1
ATOM 732 N N . TRP A 1 96 ? 16.331 -4.493 -17.808 1.00 91.38 96 TRP A N 1
ATOM 733 C CA . TRP A 1 96 ? 17.707 -4.844 -17.468 1.00 91.38 96 TRP A CA 1
ATOM 734 C C . TRP A 1 96 ? 18.002 -6.331 -17.710 1.00 91.38 96 TRP A C 1
ATOM 736 O O . TRP A 1 96 ? 19.058 -6.670 -18.248 1.00 91.38 96 TRP A O 1
ATOM 746 N N . GLU A 1 97 ? 17.067 -7.219 -17.377 1.00 91.12 97 GLU A N 1
ATOM 747 C CA . GLU A 1 97 ? 17.197 -8.657 -17.617 1.00 91.12 97 GLU A CA 1
ATOM 748 C C . GLU A 1 97 ? 17.175 -8.981 -19.119 1.00 91.12 97 GLU A C 1
ATOM 750 O O . GLU A 1 97 ? 18.046 -9.700 -19.608 1.00 91.12 97 GLU A O 1
ATOM 755 N N . ALA A 1 98 ? 16.265 -8.369 -19.883 1.00 87.88 98 ALA A N 1
ATOM 756 C CA . ALA A 1 98 ? 16.193 -8.526 -21.335 1.00 87.88 98 ALA A CA 1
ATOM 757 C C . ALA A 1 98 ? 17.460 -8.028 -22.050 1.00 87.88 98 ALA A C 1
ATOM 759 O O . ALA A 1 98 ? 17.908 -8.647 -23.013 1.00 87.88 98 ALA A O 1
ATOM 760 N N . ALA A 1 99 ? 18.064 -6.940 -21.566 1.00 86.06 99 ALA A N 1
ATOM 761 C CA . ALA A 1 99 ? 19.340 -6.439 -22.073 1.00 86.06 99 ALA A CA 1
ATOM 762 C C . ALA A 1 99 ? 20.539 -7.326 -21.684 1.00 86.06 99 ALA A C 1
ATOM 764 O O . ALA A 1 99 ? 21.590 -7.240 -22.319 1.00 86.06 99 ALA A O 1
ATOM 765 N N . SER A 1 100 ? 20.395 -8.151 -20.641 1.00 79.94 100 SER A N 1
ATOM 766 C CA . SER A 1 100 ? 21.450 -9.040 -20.138 1.00 79.94 100 SER A CA 1
ATOM 767 C C . SER A 1 100 ? 21.427 -10.429 -20.779 1.00 79.94 100 SER A C 1
ATOM 769 O O . SER A 1 100 ? 22.414 -11.160 -20.681 1.00 79.94 100 SER A O 1
ATOM 771 N N . LEU A 1 101 ? 20.333 -10.804 -21.450 1.00 73.31 101 LEU A N 1
ATOM 772 C CA . LEU A 1 101 ? 20.289 -12.022 -22.250 1.00 73.31 101 LEU A CA 1
ATOM 773 C C . LEU A 1 101 ? 21.212 -11.852 -23.470 1.00 73.31 101 LEU A C 1
ATOM 775 O O . LEU A 1 101 ? 21.077 -10.867 -24.203 1.00 73.31 101 LEU A O 1
ATOM 779 N N . PRO A 1 102 ? 22.154 -12.785 -23.721 1.00 70.31 102 PRO A N 1
ATOM 780 C CA . PRO A 1 102 ? 22.928 -12.750 -24.952 1.00 70.31 102 PRO A CA 1
ATOM 781 C C . PRO A 1 102 ? 21.957 -12.821 -26.139 1.00 70.31 102 PRO A C 1
ATOM 783 O O . PRO A 1 102 ? 20.925 -13.494 -26.030 1.00 70.31 102 PRO A O 1
ATOM 786 N N . PRO A 1 103 ? 22.245 -12.135 -27.263 1.00 68.94 103 PRO A N 1
ATOM 787 C CA . PRO A 1 103 ? 21.415 -12.249 -28.452 1.00 68.94 103 PRO A CA 1
ATOM 788 C C . PRO A 1 103 ? 21.261 -13.733 -28.759 1.00 68.94 103 PRO A C 1
ATOM 790 O O . PRO A 1 103 ? 22.269 -14.430 -28.888 1.00 68.94 103 PRO A O 1
ATOM 793 N N . ALA A 1 104 ? 20.007 -14.202 -28.790 1.00 62.81 104 ALA A N 1
ATOM 794 C CA . ALA A 1 104 ? 19.680 -15.572 -29.148 1.00 62.81 104 ALA A CA 1
ATOM 795 C C . ALA A 1 104 ? 20.512 -15.924 -30.377 1.00 62.81 104 ALA A C 1
ATOM 797 O O . ALA A 1 104 ? 20.422 -15.236 -31.396 1.00 62.81 104 ALA A O 1
ATOM 798 N N . GLU A 1 105 ? 21.392 -16.910 -30.213 1.00 58.91 105 GLU A N 1
ATOM 799 C CA . GLU A 1 105 ? 22.290 -17.383 -31.249 1.00 58.91 105 GLU A CA 1
ATOM 800 C C . GLU A 1 105 ? 21.409 -17.719 -32.449 1.00 58.91 105 GLU A C 1
ATOM 802 O O . GLU A 1 105 ? 20.637 -18.679 -32.426 1.00 58.91 105 GLU A O 1
ATOM 807 N N . VAL A 1 106 ? 21.410 -16.831 -33.448 1.00 66.62 106 VAL A N 1
ATOM 808 C CA . VAL A 1 106 ? 20.660 -17.042 -34.680 1.00 66.62 106 VAL A CA 1
ATOM 809 C C . VAL A 1 106 ? 21.193 -18.366 -35.208 1.00 66.62 106 VAL A C 1
ATOM 811 O O . VAL A 1 106 ? 22.408 -18.443 -35.415 1.00 66.62 106 VAL A O 1
ATOM 814 N N . PRO A 1 107 ? 20.360 -19.417 -35.356 1.00 68.19 107 PRO A N 1
ATOM 815 C CA . PRO A 1 107 ? 20.848 -20.706 -35.808 1.00 68.19 107 PRO A CA 1
ATOM 816 C C . PRO A 1 107 ? 21.623 -20.461 -37.093 1.00 68.19 107 PRO A C 1
ATOM 818 O O . PRO A 1 107 ? 21.083 -19.877 -38.039 1.00 68.19 107 PRO A O 1
ATOM 821 N N . ALA A 1 108 ? 22.914 -20.807 -37.064 1.00 68.38 108 ALA A N 1
ATOM 822 C CA . ALA A 1 108 ? 23.806 -20.575 -38.182 1.00 68.38 108 ALA A CA 1
ATOM 823 C C . ALA A 1 108 ? 23.117 -21.114 -39.443 1.00 68.38 108 ALA A C 1
ATOM 825 O O . ALA A 1 108 ? 22.614 -22.246 -39.408 1.00 68.38 108 ALA A O 1
ATOM 826 N N . PRO A 1 109 ? 23.021 -20.321 -40.528 1.00 71.94 109 PRO A N 1
ATOM 827 C CA . PRO A 1 109 ? 22.450 -20.826 -41.763 1.00 71.94 109 PRO A CA 1
ATOM 828 C C . PRO A 1 109 ? 23.183 -22.127 -42.120 1.00 71.94 109 PRO A C 1
ATOM 830 O O . PRO A 1 109 ? 24.408 -22.190 -41.953 1.00 71.94 109 PRO A O 1
ATOM 833 N N . PRO A 1 110 ? 22.460 -23.179 -42.544 1.00 74.88 110 PRO A N 1
ATOM 834 C CA . PRO A 1 110 ? 23.087 -24.443 -42.901 1.00 74.88 110 PRO A CA 1
ATOM 835 C C . PRO A 1 110 ? 24.215 -24.177 -43.907 1.00 74.88 110 PRO A C 1
ATOM 837 O O . PRO A 1 110 ? 24.059 -23.298 -44.761 1.00 74.88 110 PRO A O 1
ATOM 840 N N . PRO A 1 111 ? 25.353 -24.889 -43.812 1.00 70.88 111 PRO A N 1
ATOM 841 C CA . PRO A 1 111 ? 26.466 -24.674 -44.722 1.00 70.88 111 PRO A CA 1
ATOM 842 C C . PRO A 1 111 ? 25.973 -24.833 -46.161 1.00 70.88 111 PRO A C 1
ATOM 844 O O . PRO A 1 111 ? 25.477 -25.895 -46.545 1.00 70.88 111 PRO A O 1
ATOM 847 N N . SER A 1 112 ? 26.087 -23.762 -46.949 1.00 69.25 112 SER A N 1
ATOM 848 C CA . SER A 1 112 ? 25.836 -23.817 -48.386 1.00 69.25 112 SER A CA 1
ATOM 849 C C . SER A 1 112 ? 26.722 -24.906 -49.009 1.00 69.25 112 SER A C 1
ATOM 851 O O . SER A 1 112 ? 27.900 -25.000 -48.647 1.00 69.25 112 SER A O 1
ATOM 853 N N . PRO A 1 113 ? 26.202 -25.729 -49.937 1.00 72.69 113 PRO A N 1
ATOM 854 C CA . PRO A 1 113 ? 27.012 -26.728 -50.625 1.00 72.69 113 PRO A CA 1
ATOM 855 C C . PRO A 1 113 ? 28.182 -26.053 -51.363 1.00 72.69 113 PRO A C 1
ATOM 857 O O . PRO A 1 113 ? 28.037 -24.916 -51.827 1.00 72.69 113 PRO A O 1
ATOM 860 N N . PRO A 1 114 ? 29.344 -26.722 -51.485 1.00 63.25 114 PRO A N 1
ATOM 861 C CA . PRO A 1 114 ? 30.513 -26.143 -52.132 1.00 63.25 114 PRO A CA 1
ATOM 862 C C . PRO A 1 114 ? 3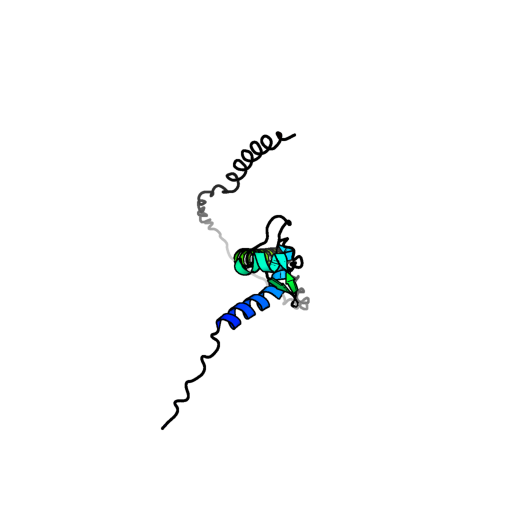0.201 -25.829 -53.598 1.00 63.25 114 PRO A C 1
ATOM 864 O O . PRO A 1 114 ? 29.918 -26.718 -54.400 1.00 63.25 114 PRO A O 1
ATOM 867 N N . VAL A 1 115 ? 30.259 -24.544 -53.946 1.00 63.88 115 VAL A N 1
ATOM 868 C CA . VAL A 1 115 ? 30.216 -24.087 -55.335 1.00 63.88 115 VAL A CA 1
ATOM 869 C C . VAL A 1 115 ? 31.508 -24.539 -56.012 1.00 63.88 115 VAL A C 1
ATOM 871 O O . VAL A 1 115 ? 32.605 -24.216 -55.557 1.00 63.88 115 VAL A O 1
ATOM 874 N N . ALA A 1 116 ? 31.372 -25.310 -57.091 1.00 58.88 116 ALA A N 1
ATOM 875 C CA . ALA A 1 116 ? 32.484 -25.730 -57.929 1.00 58.88 116 ALA A CA 1
ATOM 876 C C . ALA A 1 116 ? 33.231 -24.502 -58.478 1.00 58.88 116 ALA A C 1
ATOM 878 O O . ALA A 1 116 ? 32.631 -23.609 -59.079 1.00 58.88 116 ALA A O 1
ATOM 879 N N . ALA A 1 117 ? 34.544 -24.465 -58.256 1.00 58.59 117 ALA A N 1
ATOM 880 C CA . ALA A 1 117 ? 35.415 -23.401 -58.730 1.00 58.59 117 ALA A CA 1
ATOM 881 C C . ALA A 1 117 ? 35.444 -23.354 -60.275 1.00 58.59 117 ALA A C 1
ATOM 883 O O . ALA A 1 117 ? 35.677 -24.391 -60.902 1.00 58.59 117 ALA A O 1
ATOM 884 N N . PRO A 1 118 ? 35.251 -22.186 -60.915 1.00 68.31 118 PRO A N 1
ATOM 885 C CA . PRO A 1 118 ? 35.530 -22.033 -62.337 1.00 68.31 118 PRO A CA 1
ATOM 886 C C . PRO A 1 118 ? 37.051 -22.019 -62.600 1.00 68.31 118 PRO A C 1
ATOM 888 O O . PRO A 1 118 ? 37.823 -21.560 -61.753 1.00 68.31 118 PRO A O 1
ATOM 891 N N . PRO A 1 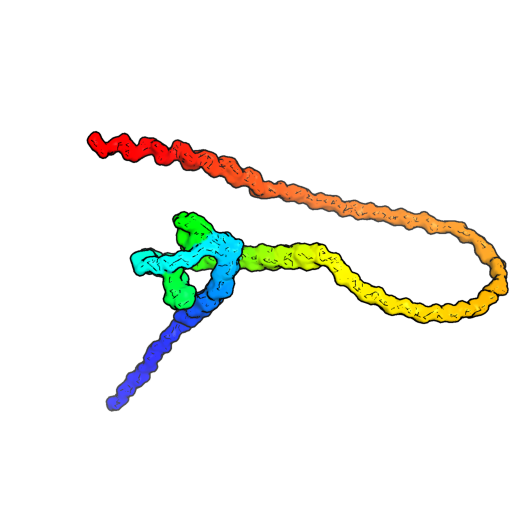119 ? 37.508 -22.505 -63.771 1.00 59.59 119 PRO A N 1
ATOM 892 C CA . PRO A 1 119 ? 38.924 -22.553 -64.107 1.00 59.59 119 PRO A CA 1
ATOM 893 C C . PRO A 1 119 ? 39.516 -21.150 -64.289 1.00 59.59 119 PRO A C 1
ATOM 895 O O . PRO A 1 119 ? 38.998 -20.310 -65.027 1.00 59.59 119 PRO A O 1
ATOM 898 N N . ILE A 1 120 ? 40.644 -20.944 -63.612 1.00 58.94 120 ILE A N 1
ATOM 899 C CA . ILE A 1 120 ? 41.488 -19.749 -63.625 1.00 58.94 120 ILE A CA 1
ATOM 900 C C . ILE A 1 120 ? 41.980 -19.459 -65.052 1.00 58.94 120 ILE A C 1
ATOM 902 O O . ILE A 1 120 ? 42.582 -20.321 -65.693 1.00 58.94 120 ILE A O 1
ATOM 906 N N . ARG A 1 121 ? 41.799 -18.218 -65.522 1.00 51.34 121 ARG A N 1
ATOM 907 C CA . ARG A 1 121 ? 42.572 -17.629 -66.628 1.00 51.34 121 ARG A CA 1
ATOM 908 C C . ARG A 1 121 ? 43.432 -16.481 -66.086 1.00 51.34 121 ARG A C 1
ATOM 910 O O . ARG A 1 121 ? 42.904 -15.519 -65.543 1.00 51.34 121 ARG A O 1
ATOM 917 N N . LEU A 1 122 ? 44.744 -16.601 -66.262 1.00 54.16 122 LEU A N 1
ATOM 918 C CA . LEU A 1 122 ? 45.745 -15.515 -66.276 1.00 54.16 122 LEU A CA 1
ATOM 919 C C . LEU A 1 122 ? 46.099 -15.234 -67.759 1.00 54.16 122 LEU A C 1
ATOM 921 O O . LEU A 1 122 ? 45.805 -16.130 -68.560 1.00 54.16 122 LEU A O 1
ATOM 925 N N . PRO A 1 123 ? 46.797 -14.150 -68.190 1.00 61.19 123 PRO A N 1
ATOM 926 C CA . PRO A 1 123 ? 47.306 -12.889 -67.578 1.00 61.19 123 PRO A CA 1
ATOM 927 C C . PRO A 1 123 ? 46.910 -11.661 -68.500 1.00 61.19 123 PRO A C 1
ATOM 929 O O . PRO A 1 123 ? 45.927 -11.837 -69.222 1.00 61.19 123 PRO A O 1
ATOM 932 N N . PRO A 1 124 ? 47.573 -10.467 -68.601 1.00 49.69 124 PRO A N 1
ATOM 933 C CA . PRO A 1 124 ? 48.791 -9.948 -67.965 1.00 49.69 124 PRO A CA 1
ATOM 934 C C . PRO A 1 124 ? 48.725 -8.528 -67.361 1.00 49.69 124 PRO A C 1
ATOM 936 O O . PRO A 1 124 ? 47.711 -7.837 -67.379 1.00 49.69 124 PRO A O 1
ATOM 939 N N . ALA A 1 125 ? 49.870 -8.181 -66.772 1.00 50.09 125 ALA A N 1
ATOM 940 C CA . ALA A 1 125 ? 50.238 -6.950 -66.093 1.00 50.09 125 ALA A CA 1
ATOM 941 C C . ALA A 1 125 ? 50.063 -5.684 -66.940 1.00 50.09 125 ALA A C 1
ATOM 943 O O . ALA A 1 125 ? 50.444 -5.683 -68.105 1.00 50.09 125 ALA A O 1
ATOM 944 N N . ASP A 1 126 ? 49.632 -4.597 -66.295 1.00 49.09 126 ASP A N 1
ATOM 945 C CA . ASP A 1 126 ? 50.271 -3.299 -66.501 1.00 49.09 126 ASP A CA 1
ATOM 946 C C . ASP A 1 126 ? 50.035 -2.334 -65.318 1.00 49.09 126 ASP A C 1
ATOM 948 O O . ASP A 1 126 ? 48.916 -2.129 -64.852 1.00 49.09 126 ASP A O 1
ATOM 952 N N . THR A 1 127 ? 51.169 -1.814 -64.845 1.00 46.62 127 THR A N 1
ATOM 953 C CA . THR A 1 127 ? 51.457 -0.483 -64.275 1.00 46.62 127 THR A CA 1
ATOM 954 C C . THR A 1 127 ? 50.704 0.066 -63.043 1.00 46.62 127 THR A C 1
ATOM 956 O O . THR A 1 127 ? 49.566 0.518 -63.091 1.00 46.62 127 THR A O 1
ATOM 959 N N . ALA A 1 128 ? 51.473 0.152 -61.947 1.00 47.66 128 ALA A N 1
ATOM 960 C CA . ALA A 1 128 ? 51.386 1.085 -60.808 1.00 47.66 128 ALA A CA 1
ATOM 961 C C . ALA A 1 128 ? 51.354 2.581 -61.259 1.00 47.66 128 ALA A C 1
ATOM 963 O O . ALA A 1 128 ? 51.710 2.821 -62.416 1.00 47.66 128 ALA A O 1
ATOM 964 N N . PRO A 1 129 ? 51.044 3.605 -60.412 1.00 52.25 129 PRO A N 1
ATOM 965 C CA . PRO A 1 129 ? 51.245 3.642 -58.952 1.00 52.25 129 PRO A CA 1
ATOM 966 C C . PRO A 1 129 ? 50.157 4.311 -58.064 1.00 52.25 129 PRO A C 1
ATOM 968 O O . PRO A 1 129 ? 49.287 5.050 -58.514 1.00 52.25 129 PRO A O 1
ATOM 971 N N . GLU A 1 130 ? 50.278 4.022 -56.761 1.00 48.16 130 GLU A N 1
ATOM 972 C CA . GLU A 1 130 ? 49.798 4.756 -55.563 1.00 48.16 130 GLU A CA 1
ATOM 973 C C . GLU A 1 130 ? 50.346 6.210 -55.506 1.00 48.16 130 GLU A C 1
ATOM 975 O O . GLU A 1 130 ? 51.231 6.527 -56.308 1.00 48.16 130 GLU A O 1
ATOM 980 N N . PRO A 1 131 ? 50.008 7.069 -54.512 1.00 63.34 131 PRO A N 1
ATOM 981 C CA . PRO A 1 131 ? 49.002 6.974 -53.436 1.00 63.34 131 PRO A CA 1
ATOM 982 C C . PRO A 1 131 ? 48.175 8.273 -53.254 1.00 63.34 131 PRO A C 1
ATOM 984 O O . PRO A 1 131 ? 48.549 9.319 -53.769 1.00 63.34 131 PRO A O 1
ATOM 987 N N . ASP A 1 132 ? 47.119 8.264 -52.427 1.00 47.16 132 ASP A N 1
ATOM 988 C CA . ASP A 1 132 ? 46.936 9.409 -51.519 1.00 47.16 132 ASP A CA 1
ATOM 989 C C . ASP A 1 132 ? 46.139 9.064 -50.254 1.00 47.16 132 ASP A C 1
ATOM 991 O O . ASP A 1 132 ? 45.066 8.457 -50.279 1.00 47.16 132 ASP A O 1
ATOM 995 N N . ILE A 1 133 ? 46.718 9.471 -49.132 1.00 57.03 133 ILE A N 1
ATOM 996 C CA . ILE A 1 133 ? 46.271 9.272 -47.762 1.00 57.03 133 ILE A CA 1
ATOM 997 C C . ILE A 1 133 ? 45.691 10.605 -47.295 1.00 57.03 133 ILE A C 1
ATOM 999 O O . ILE A 1 133 ? 46.409 11.597 -47.221 1.00 57.03 133 ILE A O 1
ATOM 1003 N N . ALA A 1 134 ? 44.432 10.622 -46.857 1.00 54.97 134 ALA A N 1
ATOM 1004 C CA . ALA A 1 134 ? 43.908 11.745 -46.080 1.00 54.97 134 ALA A CA 1
ATOM 1005 C C . ALA A 1 134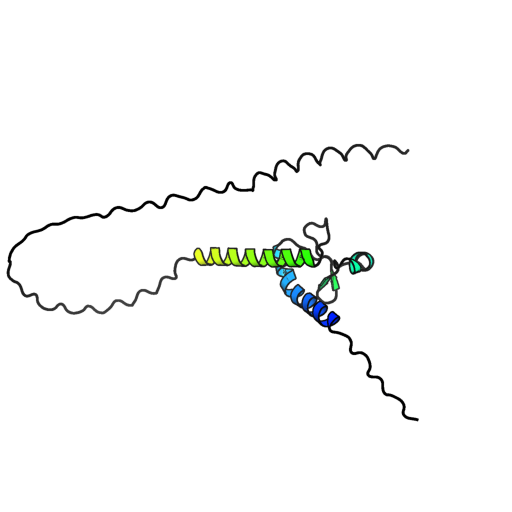 ? 43.010 11.269 -44.922 1.00 54.97 134 ALA A C 1
ATOM 1007 O O . ALA A 1 134 ? 41.848 10.917 -45.137 1.00 54.97 134 ALA A O 1
ATOM 1008 N N . PRO A 1 135 ? 43.506 11.276 -43.670 1.00 59.38 135 PRO A N 1
ATOM 1009 C CA . PRO A 1 135 ? 42.674 11.142 -42.483 1.00 59.38 135 PRO A CA 1
ATOM 1010 C C . PRO A 1 135 ? 42.065 12.501 -42.104 1.00 59.38 135 PRO A C 1
ATOM 1012 O O . PRO A 1 135 ? 42.758 13.420 -41.671 1.00 59.38 135 PRO A O 1
ATOM 1015 N N . GLY A 1 136 ? 40.743 12.624 -42.230 1.00 52.03 136 GLY A N 1
ATOM 1016 C CA . GLY A 1 136 ? 39.996 13.765 -41.698 1.00 52.03 136 GLY A CA 1
ATOM 1017 C C . GLY A 1 136 ? 39.850 13.696 -40.164 1.00 52.03 136 GLY A C 1
ATOM 1018 O O . GLY A 1 136 ? 39.569 12.620 -39.627 1.00 52.03 136 GLY A O 1
ATOM 1019 N N . PRO A 1 137 ? 40.023 14.813 -39.429 1.00 64.25 137 PRO A N 1
ATOM 1020 C CA . PRO A 1 137 ? 40.038 14.823 -37.969 1.00 64.25 137 PRO A CA 1
ATOM 1021 C C . PRO A 1 137 ? 38.651 14.651 -37.332 1.00 64.25 137 PRO A C 1
ATOM 1023 O O . PRO A 1 137 ? 37.678 15.332 -37.657 1.00 64.25 137 PRO A O 1
ATOM 1026 N N . ARG A 1 138 ? 38.618 13.771 -36.324 1.00 56.41 138 ARG A N 1
ATOM 1027 C CA . ARG A 1 138 ? 37.572 13.630 -35.304 1.00 56.41 138 ARG A CA 1
ATOM 1028 C C . ARG A 1 138 ? 37.344 14.959 -34.578 1.00 56.41 138 ARG A C 1
ATOM 1030 O O . ARG A 1 138 ? 38.237 15.439 -33.882 1.00 56.41 138 ARG A O 1
ATOM 1037 N N . THR A 1 139 ? 36.131 15.501 -34.638 1.00 54.47 139 THR A N 1
ATOM 1038 C CA . THR A 1 139 ? 35.701 16.553 -33.711 1.00 54.47 139 THR A CA 1
ATOM 1039 C C . THR A 1 139 ? 35.223 15.934 -32.401 1.00 54.47 139 THR A C 1
ATOM 1041 O O . THR A 1 139 ? 34.325 15.093 -32.336 1.00 54.47 139 THR A O 1
ATOM 1044 N N . VAL A 1 140 ? 35.890 16.347 -31.329 1.00 54.62 140 VAL A N 1
ATOM 1045 C CA . VAL A 1 140 ? 35.630 15.962 -29.946 1.00 54.62 140 VAL A CA 1
ATOM 1046 C C . VAL A 1 140 ? 34.390 16.723 -29.473 1.00 54.62 140 VAL A C 1
ATOM 1048 O O . VAL A 1 140 ? 34.410 17.948 -29.380 1.00 54.62 140 VAL A O 1
ATOM 1051 N N . ARG A 1 141 ? 33.29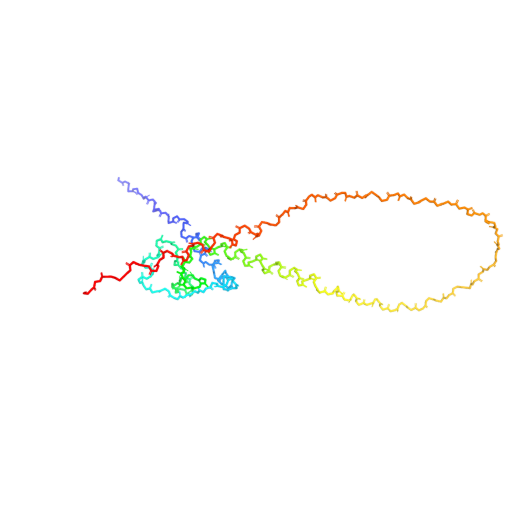1 16.019 -29.174 1.00 51.00 141 ARG A N 1
ATOM 1052 C CA . ARG A 1 141 ? 32.149 16.616 -28.466 1.00 51.00 141 ARG A CA 1
ATOM 1053 C C . ARG A 1 141 ? 32.546 16.851 -27.012 1.00 51.00 141 ARG A C 1
ATOM 1055 O O . ARG A 1 141 ? 32.655 15.913 -26.228 1.00 51.00 141 ARG A O 1
ATOM 1062 N N . THR A 1 142 ? 32.740 18.115 -26.667 1.00 53.84 142 THR A N 1
ATOM 1063 C CA . THR A 1 142 ? 32.946 18.603 -25.306 1.00 53.84 142 THR A CA 1
ATOM 1064 C C . THR A 1 142 ? 31.759 18.218 -24.423 1.00 53.84 142 THR A C 1
ATOM 1066 O O . THR A 1 142 ? 30.592 18.445 -24.755 1.00 53.84 142 THR A O 1
ATOM 1069 N N . ALA A 1 143 ? 32.079 17.584 -23.299 1.00 51.22 143 ALA A N 1
ATOM 1070 C CA . ALA A 1 143 ? 31.141 17.087 -22.310 1.00 51.22 143 ALA A CA 1
ATOM 1071 C C . ALA A 1 143 ? 30.363 18.228 -21.632 1.00 51.22 143 ALA A C 1
ATOM 1073 O O . ALA A 1 143 ? 30.929 19.240 -21.223 1.00 51.22 143 ALA A O 1
ATOM 1074 N N . LYS A 1 144 ? 29.049 18.030 -21.474 1.00 53.44 144 LYS A N 1
ATOM 1075 C CA . LYS A 1 144 ? 28.189 18.850 -20.610 1.00 53.44 144 LYS A CA 1
ATOM 1076 C C . LYS A 1 144 ? 28.610 18.697 -19.137 1.00 53.44 144 LYS A C 1
ATOM 1078 O O . LYS A 1 144 ? 29.037 17.611 -18.742 1.00 53.44 144 LYS A O 1
ATOM 1083 N N . PRO A 1 145 ? 28.440 19.742 -18.307 1.00 52.19 145 PRO A N 1
ATOM 1084 C CA . PRO A 1 145 ? 28.845 19.723 -16.908 1.00 52.19 145 PRO A CA 1
ATOM 1085 C C . PRO A 1 145 ? 28.104 18.641 -16.115 1.00 52.19 145 PRO A C 1
ATOM 1087 O O . PRO A 1 145 ? 26.873 18.540 -16.140 1.00 52.19 145 PRO A O 1
ATOM 1090 N N . ARG A 1 146 ? 28.899 17.846 -15.392 1.00 53.06 146 ARG A N 1
ATOM 1091 C CA . ARG A 1 146 ? 28.491 16.868 -14.381 1.00 53.06 146 ARG A CA 1
ATOM 1092 C C . ARG A 1 146 ? 27.535 17.537 -13.389 1.00 53.06 146 ARG A C 1
ATOM 1094 O O . ARG A 1 146 ? 27.936 18.395 -12.607 1.00 53.06 146 ARG A O 1
ATOM 1101 N N . ARG A 1 147 ? 26.263 17.135 -13.413 1.00 55.50 147 ARG A N 1
ATOM 1102 C CA . ARG A 1 147 ? 25.333 17.418 -12.319 1.00 55.50 147 ARG A CA 1
ATOM 1103 C C . ARG A 1 147 ? 25.814 16.657 -11.089 1.00 55.50 147 ARG A C 1
ATOM 1105 O O . ARG A 1 147 ? 25.953 15.439 -11.123 1.00 55.50 147 ARG A O 1
ATOM 1112 N N . VAL A 1 148 ? 26.070 17.402 -10.024 1.00 58.97 148 VAL A N 1
ATOM 1113 C CA . VAL A 1 148 ? 26.366 16.888 -8.687 1.00 58.97 148 VAL A CA 1
ATOM 1114 C C . VAL A 1 148 ? 25.189 16.007 -8.231 1.00 58.97 148 VAL A C 1
ATOM 1116 O O . VAL A 1 148 ? 24.041 16.462 -8.316 1.00 58.97 148 VAL A O 1
ATOM 1119 N N . PRO A 1 149 ? 25.412 14.758 -7.786 1.00 49.81 149 PRO A N 1
ATOM 1120 C CA . PRO A 1 149 ? 24.336 13.912 -7.290 1.00 49.81 149 PRO A CA 1
ATOM 1121 C C . PRO A 1 149 ? 23.756 14.499 -5.998 1.00 49.81 149 PRO A C 1
ATOM 1123 O O . PRO A 1 149 ? 24.445 14.722 -5.008 1.00 49.81 149 PRO A O 1
ATOM 1126 N N . ARG A 1 150 ? 22.440 14.727 -6.001 1.00 56.28 150 ARG A N 1
ATOM 1127 C CA . ARG A 1 150 ? 21.630 15.288 -4.901 1.00 56.28 150 ARG A CA 1
ATOM 1128 C C . ARG A 1 150 ? 21.510 14.347 -3.680 1.00 56.28 150 ARG A C 1
ATOM 1130 O O . ARG A 1 150 ? 20.701 14.604 -2.792 1.00 56.28 150 ARG A O 1
ATOM 1137 N N . ALA A 1 151 ? 22.281 13.260 -3.646 1.00 50.09 151 ALA A N 1
AT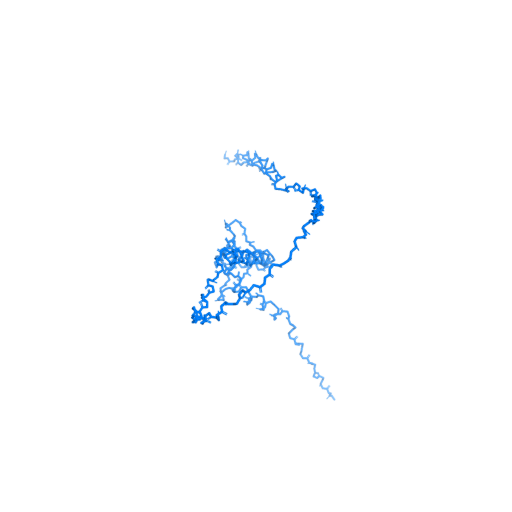OM 1138 C CA . ALA A 1 151 ? 22.143 12.167 -2.688 1.00 50.09 151 ALA A CA 1
ATOM 1139 C C . ALA A 1 151 ? 22.762 12.460 -1.308 1.00 50.09 151 ALA A C 1
ATOM 1141 O O . ALA A 1 151 ? 22.338 11.868 -0.323 1.00 50.09 151 ALA A O 1
ATOM 1142 N N . GLU A 1 152 ? 23.689 13.413 -1.184 1.00 47.84 152 GLU A N 1
ATOM 1143 C CA . GLU A 1 152 ? 24.401 13.633 0.090 1.00 47.84 152 GLU A CA 1
ATOM 1144 C C . GLU A 1 152 ? 23.728 14.631 1.045 1.00 47.84 152 GLU A C 1
ATOM 1146 O O . GLU A 1 152 ? 24.116 14.738 2.204 1.00 47.84 152 GLU A O 1
ATOM 1151 N N . ARG A 1 153 ? 22.675 15.347 0.623 1.00 52.16 153 ARG A N 1
ATOM 1152 C CA . ARG A 1 153 ? 22.046 16.382 1.474 1.00 52.16 153 ARG A CA 1
ATOM 1153 C C . ARG A 1 153 ? 21.062 15.858 2.526 1.00 52.16 153 ARG A C 1
ATOM 1155 O O . ARG A 1 153 ? 20.640 16.639 3.372 1.00 52.16 153 ARG A O 1
ATOM 1162 N N . TRP A 1 154 ? 20.688 14.579 2.500 1.00 52.59 154 TRP A N 1
ATOM 1163 C CA . TRP A 1 154 ? 19.686 14.032 3.430 1.00 52.59 154 TRP A CA 1
ATOM 1164 C C . TRP A 1 154 ? 20.273 13.275 4.626 1.00 52.59 154 TRP A C 1
ATOM 1166 O O . TRP A 1 154 ? 19.570 13.082 5.617 1.00 52.59 154 TRP A O 1
ATOM 1176 N N . LEU A 1 155 ? 21.554 12.897 4.587 1.00 54.00 155 LEU A N 1
ATOM 1177 C CA . LEU A 1 155 ? 22.177 12.101 5.652 1.00 54.00 155 LEU A CA 1
ATOM 1178 C C . LEU A 1 155 ? 22.467 12.900 6.934 1.00 54.00 155 LEU A C 1
ATOM 1180 O O . LEU A 1 155 ? 22.533 12.314 8.011 1.00 54.00 155 LEU A O 1
ATOM 1184 N N . THR A 1 156 ? 22.551 14.231 6.868 1.00 52.19 156 THR A N 1
ATOM 1185 C CA . THR A 1 156 ? 22.912 15.061 8.033 1.00 52.19 156 THR A CA 1
ATOM 1186 C C . THR A 1 156 ? 21.713 15.585 8.835 1.00 52.19 156 THR A C 1
ATOM 1188 O O . THR A 1 156 ? 21.881 15.992 9.979 1.00 52.19 156 THR A O 1
ATOM 1191 N N . ALA A 1 157 ? 20.484 15.540 8.303 1.00 51.72 157 ALA A N 1
ATOM 1192 C CA . ALA A 1 157 ? 19.307 16.127 8.967 1.00 51.72 157 ALA A CA 1
ATOM 1193 C C . ALA A 1 157 ? 18.586 15.183 9.961 1.00 51.72 157 ALA A C 1
ATOM 1195 O O . ALA A 1 157 ? 17.692 15.613 10.693 1.00 51.72 157 ALA A O 1
ATOM 1196 N N . GLY A 1 158 ? 18.942 13.893 9.994 1.00 44.53 158 GLY A N 1
ATOM 1197 C CA . GLY A 1 158 ? 18.267 12.880 10.821 1.00 44.53 158 GLY A CA 1
ATOM 1198 C C . GLY A 1 158 ? 18.844 12.675 12.229 1.00 44.53 158 GLY A C 1
ATOM 1199 O O . GLY A 1 158 ? 18.185 12.066 13.073 1.00 44.53 158 GLY A O 1
ATOM 1200 N N . ALA A 1 159 ? 20.057 13.159 12.511 1.00 50.09 159 ALA A N 1
ATOM 1201 C CA . ALA A 1 159 ? 20.742 12.873 13.775 1.00 50.09 159 ALA A CA 1
ATOM 1202 C C . ALA A 1 159 ? 20.252 13.739 14.955 1.00 50.09 159 ALA A C 1
ATOM 1204 O O . ALA A 1 159 ? 20.205 13.258 16.085 1.00 50.09 159 ALA A O 1
ATOM 1205 N N . GLU A 1 160 ? 19.794 14.972 14.715 1.00 50.91 160 GLU A N 1
ATOM 1206 C CA . GLU A 1 160 ? 19.442 15.912 15.796 1.00 50.91 160 GLU A CA 1
ATOM 1207 C C . GLU A 1 160 ? 18.078 15.662 16.468 1.00 50.91 160 GLU A C 1
ATOM 1209 O O . GLU A 1 160 ? 17.820 16.180 17.556 1.00 50.91 160 GLU A O 1
ATOM 1214 N N . ARG A 1 161 ? 17.184 14.849 15.883 1.00 52.88 161 ARG A N 1
ATOM 1215 C CA . ARG A 1 161 ? 15.847 14.605 16.472 1.00 52.88 161 ARG A CA 1
ATOM 1216 C C . ARG A 1 161 ? 15.802 13.515 17.542 1.00 52.88 161 ARG A C 1
ATOM 1218 O O . ARG A 1 161 ? 14.801 13.424 18.246 1.00 52.88 161 ARG A O 1
ATOM 1225 N N . ARG A 1 162 ? 16.858 12.713 17.713 1.00 54.75 162 ARG A N 1
ATOM 1226 C CA . ARG A 1 162 ? 16.867 11.594 18.679 1.00 54.75 162 ARG A CA 1
ATOM 1227 C C . ARG A 1 162 ? 17.293 11.969 20.106 1.00 54.75 162 ARG A C 1
ATOM 1229 O O . ARG A 1 162 ? 17.216 11.123 20.986 1.00 54.75 162 ARG A O 1
ATOM 1236 N N . GLY A 1 163 ? 17.678 13.221 20.369 1.00 51.28 163 GLY A N 1
ATOM 1237 C CA . GLY A 1 163 ? 18.186 13.639 21.686 1.00 51.28 163 GLY A CA 1
ATOM 1238 C C . GLY A 1 163 ? 17.170 14.231 22.675 1.00 51.28 163 GLY A C 1
ATOM 1239 O O . GLY A 1 163 ? 17.520 14.436 23.831 1.00 51.28 163 GLY A O 1
ATOM 1240 N N . ARG A 1 164 ? 15.927 14.545 22.270 1.00 54.84 164 ARG A N 1
ATOM 1241 C CA . ARG A 1 164 ? 15.022 15.415 23.064 1.00 54.84 164 ARG A CA 1
ATOM 1242 C C . ARG A 1 164 ? 13.674 14.809 23.481 1.00 54.84 164 ARG A C 1
ATOM 1244 O O . ARG A 1 164 ? 12.725 15.548 23.705 1.00 54.84 164 ARG A O 1
ATOM 1251 N N . LEU A 1 165 ? 13.567 13.486 23.618 1.00 53.03 165 LEU A N 1
ATOM 1252 C CA . LEU A 1 165 ? 12.339 12.843 24.131 1.00 53.03 165 LEU A CA 1
ATOM 1253 C C . LEU A 1 165 ? 12.550 11.951 25.367 1.00 53.03 165 LEU A C 1
ATOM 1255 O O . LEU A 1 165 ? 11.597 11.363 25.864 1.00 53.03 165 LEU A O 1
ATOM 1259 N N . ALA A 1 166 ? 13.767 11.886 25.915 1.00 51.78 166 ALA A N 1
ATOM 1260 C CA . ALA A 1 166 ? 14.090 10.961 27.004 1.00 51.78 166 ALA A CA 1
ATOM 1261 C C . ALA A 1 166 ? 13.883 11.503 28.437 1.00 51.78 166 ALA A C 1
ATOM 1263 O O . ALA A 1 166 ? 14.147 10.762 29.375 1.00 51.78 166 ALA A O 1
ATOM 1264 N N . GLN A 1 167 ? 13.437 12.751 28.656 1.00 56.12 167 GLN A N 1
ATOM 1265 C CA . GLN A 1 167 ? 13.544 13.365 29.998 1.00 56.12 167 GLN A CA 1
ATOM 1266 C C . GLN A 1 167 ? 12.250 13.741 30.743 1.00 56.12 167 GLN A C 1
ATOM 1268 O O . GLN A 1 167 ? 12.363 14.254 31.848 1.00 56.12 167 GLN A O 1
ATOM 1273 N N . HIS A 1 168 ? 11.033 13.488 30.239 1.00 52.06 168 HIS A N 1
ATOM 1274 C CA . HIS A 1 168 ? 9.850 14.148 30.838 1.00 52.06 168 HIS A CA 1
ATOM 1275 C C . HIS A 1 168 ? 8.740 13.283 31.464 1.00 52.06 168 HIS A C 1
ATOM 1277 O O . HIS A 1 168 ? 7.689 13.831 31.788 1.00 52.06 168 HIS A O 1
ATOM 1283 N N . TRP A 1 169 ? 8.927 11.975 31.695 1.00 55.62 169 TRP A N 1
ATOM 1284 C CA . TRP A 1 169 ? 7.851 11.131 32.264 1.00 55.62 169 TRP A CA 1
ATOM 1285 C C . TRP A 1 169 ? 8.042 10.651 33.715 1.00 55.62 169 TRP A C 1
ATOM 1287 O O . TRP A 1 169 ? 7.178 9.946 34.226 1.00 55.62 169 TRP A O 1
ATOM 1297 N N . SER A 1 170 ? 9.090 11.068 34.433 1.00 55.97 170 SER A N 1
ATOM 1298 C CA . SER A 1 170 ? 9.322 10.607 35.814 1.00 55.97 170 SER A CA 1
ATOM 1299 C C . SER A 1 170 ? 9.013 11.666 36.877 1.00 55.97 170 SER A C 1
ATOM 1301 O O . SER A 1 170 ? 9.934 12.239 37.454 1.00 55.97 170 SER A O 1
ATOM 1303 N N . THR A 1 171 ? 7.732 11.906 37.188 1.00 60.62 171 THR A N 1
ATOM 1304 C CA . THR A 1 171 ? 7.307 12.297 38.554 1.00 60.62 171 THR A CA 1
ATOM 1305 C C . THR A 1 171 ? 5.795 12.133 38.742 1.00 60.62 171 THR A C 1
ATOM 1307 O O . THR A 1 171 ? 5.017 12.967 38.288 1.00 60.62 171 THR A O 1
ATOM 1310 N N . ARG A 1 172 ? 5.383 11.047 39.410 1.00 58.81 172 ARG A N 1
ATOM 1311 C CA . ARG A 1 172 ? 4.148 10.923 40.212 1.00 58.81 172 ARG A CA 1
ATOM 1312 C C . ARG A 1 172 ? 4.137 9.549 40.893 1.00 58.81 172 ARG A C 1
ATOM 1314 O O . ARG A 1 172 ? 3.656 8.579 40.312 1.00 58.81 172 ARG A O 1
ATOM 1321 N N . ARG A 1 173 ? 4.679 9.480 42.106 1.00 59.41 173 ARG A N 1
ATOM 1322 C CA . ARG A 1 173 ? 4.210 8.624 43.202 1.00 59.41 173 ARG A CA 1
ATOM 1323 C C . ARG A 1 173 ? 4.569 9.293 44.514 1.00 59.41 173 ARG A C 1
ATOM 1325 O O . ARG A 1 173 ? 5.667 9.886 44.555 1.00 59.41 173 ARG A O 1
#

Organism: NCBI:txid1135998

Radius of gyration: 35.61 Å; chains: 1; bounding box: 108×46×111 Å

Secondary structure (DSSP, 8-state):
-----PPPPP--THHHHHHHHHHHHHHHHHHHHHTT-B-PBPPHHHHHHHGGGT-EEEETTEEEE-BSSSS-BPPHHHHHHHHHHHHHHHHHHHHHHHHHSPP--PPPPPPPPPPPPPPP---------------PPPP--PPPP-PPPGGGGSSSSSSGGGGSSSSS-----

Sequence (173 aa):
MVEGDSPRPQPTSRHSADRSLQQRLVEAFADAEACGVSFPTATHDQVQRYAMQKKVFRIGGAAVLATRDGALFETAGTLERLIAEGDRQRRDLAEWEAASLPPAEVPAPPPSPPVAAPPIRLPPADTAPEPDIAPGPRTVRTAKPRRVPRAERWLTAGAERRGRLAQHWSTRR